Protein AF-A0A523S782-F1 (afdb_monomer_lite)

pLDDT: mean 83.53, std 9.48, range [58.06, 95.75]

Radius of gyration: 17.13 Å; chains: 1; bounding box: 42×27×46 Å

Structure (mmCIF, N/CA/C/O backbone):
data_AF-A0A523S782-F1
#
_entry.id   AF-A0A523S782-F1
#
loop_
_atom_site.group_PDB
_atom_site.id
_atom_site.type_symbol
_atom_site.label_atom_id
_atom_site.label_alt_id
_atom_site.label_comp_id
_atom_site.label_asym_id
_atom_site.label_entity_id
_atom_site.label_seq_id
_atom_site.pdbx_PDB_ins_code
_atom_site.Cartn_x
_atom_site.Cartn_y
_atom_site.Cartn_z
_atom_site.occupancy
_atom_site.B_iso_or_equiv
_atom_site.auth_seq_id
_atom_site.auth_comp_id
_atom_site.auth_asym_id
_atom_site.auth_atom_id
_atom_site.pdbx_PDB_model_num
ATOM 1 N N . MET A 1 1 ? 14.461 -11.599 -10.712 1.00 73.38 1 MET A N 1
ATOM 2 C CA . MET A 1 1 ? 13.367 -12.357 -10.058 1.00 73.38 1 MET A CA 1
ATOM 3 C C . MET A 1 1 ? 13.468 -12.329 -8.538 1.00 73.38 1 MET A C 1
ATOM 5 O O . MET A 1 1 ? 12.592 -11.749 -7.918 1.00 73.38 1 MET A O 1
ATOM 9 N N . LEU A 1 2 ? 14.498 -12.922 -7.915 1.00 80.94 2 LEU A N 1
ATOM 10 C CA . LEU A 1 2 ? 14.613 -12.921 -6.444 1.00 80.94 2 LEU A CA 1
ATOM 11 C C . LEU A 1 2 ? 14.746 -11.495 -5.875 1.00 80.94 2 LEU A C 1
ATOM 13 O O . LEU A 1 2 ? 14.115 -11.153 -4.881 1.00 80.94 2 LEU A O 1
ATOM 17 N N . THR A 1 3 ? 15.502 -10.639 -6.562 1.00 83.69 3 THR A N 1
ATOM 18 C CA . THR A 1 3 ? 15.661 -9.215 -6.239 1.00 83.69 3 THR A CA 1
ATOM 19 C C . THR A 1 3 ? 14.365 -8.412 -6.409 1.00 83.69 3 THR A C 1
ATOM 21 O O . THR A 1 3 ? 14.072 -7.584 -5.556 1.00 83.69 3 THR A O 1
ATOM 24 N N . ASP A 1 4 ? 13.541 -8.693 -7.429 1.00 84.06 4 ASP A N 1
ATOM 25 C CA . ASP A 1 4 ? 12.197 -8.095 -7.594 1.00 84.06 4 ASP A CA 1
ATOM 26 C C . ASP A 1 4 ? 11.276 -8.400 -6.428 1.00 84.06 4 ASP A C 1
ATOM 28 O O . ASP A 1 4 ? 10.596 -7.517 -5.912 1.00 84.06 4 ASP A O 1
ATOM 32 N N . ILE A 1 5 ? 11.276 -9.667 -6.019 1.00 88.94 5 ILE A N 1
ATOM 33 C CA . ILE A 1 5 ? 10.460 -10.150 -4.915 1.00 88.94 5 ILE A CA 1
ATOM 34 C C . ILE A 1 5 ? 10.911 -9.463 -3.626 1.00 88.94 5 ILE A C 1
ATOM 36 O O . ILE A 1 5 ? 10.070 -8.955 -2.894 1.00 88.94 5 ILE A O 1
ATOM 40 N N . LEU A 1 6 ? 12.221 -9.375 -3.371 1.00 90.31 6 LEU A N 1
ATOM 41 C CA . LEU A 1 6 ? 12.756 -8.692 -2.191 1.00 90.31 6 LEU A CA 1
ATOM 42 C C . LEU A 1 6 ? 12.411 -7.200 -2.167 1.00 90.31 6 LEU A C 1
ATOM 44 O O . LEU A 1 6 ? 11.930 -6.716 -1.146 1.00 90.31 6 LEU A O 1
ATOM 48 N N . VAL A 1 7 ? 12.598 -6.480 -3.278 1.00 91.38 7 VAL A N 1
ATOM 49 C CA . VAL A 1 7 ? 12.224 -5.059 -3.382 1.00 91.38 7 VAL A CA 1
ATOM 50 C C . VAL A 1 7 ? 10.724 -4.881 -3.145 1.00 91.38 7 VAL A C 1
ATOM 52 O O . VAL A 1 7 ? 10.319 -4.031 -2.353 1.00 91.38 7 VAL A O 1
ATOM 55 N N . GLY A 1 8 ? 9.903 -5.735 -3.759 1.00 92.19 8 GLY A N 1
ATOM 56 C CA . GLY A 1 8 ? 8.464 -5.771 -3.541 1.00 92.19 8 GLY A CA 1
ATOM 57 C C . GLY A 1 8 ? 8.100 -5.976 -2.070 1.00 92.19 8 GLY A C 1
ATOM 58 O O . GLY A 1 8 ? 7.317 -5.204 -1.520 1.00 92.19 8 GLY A O 1
ATOM 59 N N . VAL A 1 9 ? 8.709 -6.960 -1.401 1.00 94.75 9 VAL A N 1
ATOM 60 C CA . VAL A 1 9 ? 8.505 -7.228 0.033 1.00 94.75 9 VAL A CA 1
ATOM 61 C C . VAL A 1 9 ? 8.910 -6.030 0.888 1.00 94.75 9 VAL A C 1
ATOM 63 O O . VAL A 1 9 ? 8.156 -5.664 1.784 1.00 94.75 9 VAL A O 1
ATOM 66 N N . ILE A 1 10 ? 10.052 -5.390 0.613 1.00 94.25 10 ILE A N 1
ATOM 67 C CA . ILE A 1 10 ? 10.518 -4.209 1.357 1.00 94.25 10 ILE A CA 1
ATOM 68 C C . ILE A 1 10 ? 9.502 -3.066 1.235 1.00 94.25 10 ILE A C 1
ATOM 70 O O . ILE A 1 10 ? 9.084 -2.507 2.249 1.00 94.25 10 ILE A O 1
ATOM 74 N N . CYS A 1 11 ? 9.048 -2.756 0.017 1.00 94.12 11 CYS A N 1
ATOM 75 C CA . CYS A 1 11 ? 8.016 -1.745 -0.223 1.00 94.12 11 CYS A CA 1
ATOM 76 C C . CYS A 1 11 ? 6.683 -2.111 0.451 1.00 94.12 11 CYS A C 1
ATOM 78 O O . CYS A 1 11 ? 6.036 -1.256 1.057 1.00 94.12 11 CYS A O 1
ATOM 80 N N . GLY A 1 12 ? 6.298 -3.388 0.403 1.00 94.56 12 GLY A N 1
ATOM 81 C CA . GLY A 1 12 ? 5.128 -3.921 1.094 1.00 94.56 12 GLY A CA 1
ATOM 82 C C . GLY A 1 12 ? 5.201 -3.714 2.604 1.00 94.56 12 GLY A C 1
ATOM 83 O O . GLY A 1 12 ? 4.314 -3.104 3.194 1.00 94.56 12 GLY A O 1
ATOM 84 N N . LEU A 1 13 ? 6.285 -4.151 3.242 1.00 95.19 13 LEU A N 1
ATOM 85 C CA . LEU A 1 13 ? 6.486 -3.990 4.682 1.00 95.19 13 LEU A CA 1
ATOM 86 C C . LEU A 1 13 ? 6.541 -2.514 5.092 1.00 95.19 13 LEU A C 1
ATOM 88 O O . LEU A 1 13 ? 5.946 -2.145 6.105 1.00 95.19 13 LEU A O 1
ATOM 92 N N . LEU A 1 14 ? 7.171 -1.653 4.289 1.00 95.75 14 LEU A N 1
ATOM 93 C CA . LEU A 1 14 ? 7.162 -0.209 4.519 1.00 95.75 14 LEU A CA 1
ATOM 94 C C . LEU A 1 14 ? 5.729 0.339 4.516 1.00 95.75 14 LEU A C 1
ATOM 96 O O . LEU A 1 14 ? 5.331 1.025 5.458 1.00 95.75 14 LEU A O 1
ATOM 100 N N . MET A 1 15 ? 4.916 -0.027 3.524 1.00 95.38 15 MET A N 1
ATOM 101 C CA . MET A 1 15 ? 3.507 0.365 3.488 1.00 95.38 15 MET A CA 1
ATOM 102 C C . MET A 1 15 ? 2.717 -0.199 4.680 1.00 95.38 15 MET A C 1
ATOM 104 O O . MET A 1 15 ? 1.868 0.496 5.245 1.00 95.38 15 MET A O 1
ATOM 108 N N . ALA A 1 16 ? 3.032 -1.420 5.121 1.00 94.56 16 ALA A N 1
ATOM 109 C CA . ALA A 1 16 ? 2.411 -2.027 6.293 1.00 94.56 16 ALA A CA 1
ATOM 110 C C . ALA A 1 16 ? 2.615 -1.187 7.557 1.00 94.56 16 ALA A C 1
ATOM 112 O O . ALA A 1 16 ? 1.673 -1.030 8.331 1.00 94.56 16 ALA A O 1
ATOM 113 N N . THR A 1 17 ? 3.807 -0.613 7.761 1.00 94.06 17 THR A N 1
ATOM 114 C CA . THR A 1 17 ? 4.078 0.241 8.933 1.00 94.06 17 THR A CA 1
ATOM 115 C C . THR A 1 17 ? 3.205 1.493 8.951 1.00 94.06 17 THR A C 1
ATOM 117 O O . THR A 1 17 ? 2.622 1.828 9.984 1.00 94.06 17 THR A O 1
ATOM 120 N N . ILE A 1 18 ? 3.033 2.139 7.795 1.00 93.38 18 ILE A N 1
ATOM 121 C CA . ILE A 1 18 ? 2.190 3.330 7.650 1.00 93.38 18 ILE A CA 1
ATOM 122 C C . ILE A 1 18 ? 0.727 2.958 7.893 1.00 93.38 18 ILE A C 1
ATOM 124 O O . ILE A 1 18 ? 0.023 3.626 8.654 1.00 93.38 18 ILE A O 1
ATOM 128 N N . PHE A 1 19 ? 0.276 1.857 7.289 1.00 91.56 19 PHE A N 1
ATOM 129 C CA . PHE A 1 19 ? -1.092 1.377 7.435 1.00 91.56 19 PHE A CA 1
ATOM 130 C C . PHE A 1 19 ? -1.412 0.978 8.881 1.00 91.56 19 PHE A C 1
ATOM 132 O O . PHE A 1 19 ? -2.473 1.336 9.391 1.00 91.56 19 PHE A O 1
ATOM 139 N N . LEU A 1 20 ? -0.493 0.290 9.566 1.00 92.06 20 LEU A N 1
ATOM 140 C CA . LEU A 1 20 ? -0.627 -0.051 10.982 1.00 92.06 20 LEU A CA 1
ATOM 141 C C . LEU A 1 20 ? -0.683 1.198 11.858 1.00 92.06 20 LEU A C 1
ATOM 143 O O . LEU A 1 20 ? -1.564 1.284 12.709 1.00 92.06 20 LEU A O 1
ATOM 147 N N . GLY A 1 21 ? 0.192 2.182 11.635 1.00 90.56 21 GLY A N 1
ATOM 148 C CA . GLY A 1 21 ? 0.183 3.434 12.394 1.00 90.56 21 GLY A CA 1
ATOM 149 C C . GLY A 1 21 ? -1.161 4.159 12.293 1.00 90.56 21 GLY A C 1
ATOM 150 O O . GLY A 1 21 ? -1.758 4.528 13.308 1.00 90.56 21 GLY A O 1
ATOM 151 N N . VAL A 1 22 ? -1.692 4.283 11.074 1.00 89.44 22 VAL A N 1
ATOM 152 C CA . VAL A 1 22 ? -3.013 4.882 10.838 1.00 89.44 22 VAL A CA 1
ATOM 153 C C . VAL A 1 22 ? -4.134 4.027 11.439 1.00 89.44 22 VAL A C 1
ATOM 155 O O . VAL A 1 22 ? -5.034 4.563 12.090 1.00 89.44 22 VAL A O 1
ATOM 158 N N . GLY A 1 23 ? -4.076 2.705 11.274 1.00 87.06 23 GLY A N 1
ATOM 159 C CA . GLY A 1 23 ? -5.064 1.768 11.809 1.00 87.06 23 GLY A CA 1
ATOM 160 C C . GLY A 1 23 ? -5.157 1.813 13.335 1.00 87.06 23 GLY A C 1
ATOM 161 O O . GLY A 1 23 ? -6.252 1.948 13.881 1.00 87.06 23 GLY A O 1
ATOM 162 N N . ILE A 1 24 ? -4.012 1.788 14.022 1.00 86.88 24 ILE A N 1
ATOM 163 C CA . ILE A 1 24 ? -3.922 1.884 15.485 1.00 86.88 24 ILE A CA 1
ATOM 164 C C . ILE A 1 24 ? -4.442 3.240 15.961 1.00 86.88 24 ILE A C 1
ATOM 166 O O . ILE A 1 24 ? -5.237 3.288 16.900 1.00 86.88 24 ILE A O 1
ATOM 170 N N . TYR A 1 25 ? -4.067 4.338 15.296 1.00 87.81 25 TYR A N 1
ATOM 171 C CA . TYR A 1 25 ? -4.567 5.670 15.642 1.00 87.81 25 TYR A CA 1
ATOM 172 C C . TYR A 1 25 ? -6.096 5.756 15.546 1.00 87.81 25 TYR A C 1
ATOM 174 O O . TYR A 1 25 ? -6.745 6.308 16.437 1.00 87.81 25 TYR A O 1
ATOM 182 N N . ILE A 1 26 ? -6.693 5.182 14.497 1.00 84.25 26 ILE A N 1
ATOM 183 C CA . ILE A 1 26 ? -8.150 5.137 14.320 1.00 84.25 26 ILE A CA 1
ATOM 184 C C . ILE A 1 26 ? -8.811 4.330 15.443 1.00 84.25 26 ILE A C 1
ATOM 186 O O . ILE A 1 2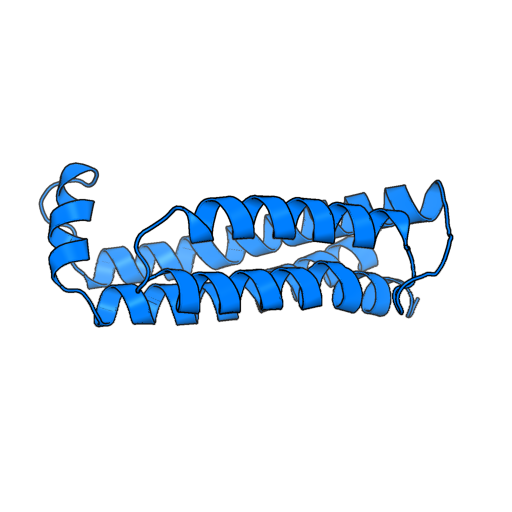6 ? -9.795 4.799 16.022 1.00 84.25 26 ILE A O 1
ATOM 190 N N . LEU A 1 27 ? -8.262 3.153 15.760 1.00 81.94 27 LEU A N 1
ATOM 191 C CA . LEU A 1 27 ? -8.771 2.266 16.809 1.00 81.94 27 LEU A CA 1
ATOM 192 C C . LEU A 1 27 ? -8.689 2.915 18.198 1.00 81.94 27 LEU A C 1
ATOM 194 O O . LEU A 1 27 ? -9.621 2.813 1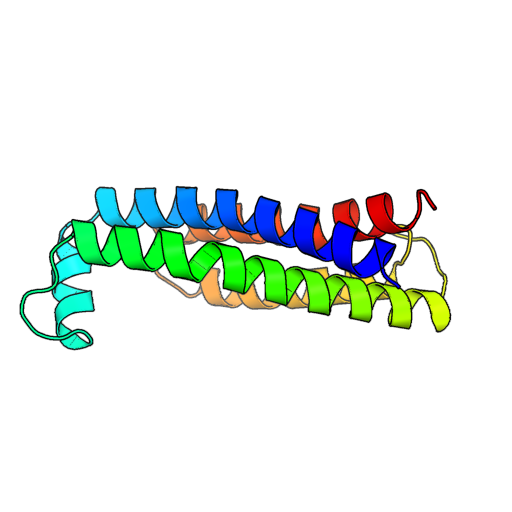8.994 1.00 81.94 27 LEU A O 1
ATOM 198 N N . ALA A 1 28 ? -7.592 3.618 18.483 1.00 82.00 28 ALA A N 1
ATOM 199 C CA . ALA A 1 28 ? -7.388 4.334 19.739 1.00 82.00 28 ALA A CA 1
ATOM 200 C C . ALA A 1 28 ? -8.282 5.581 19.851 1.00 82.00 28 ALA A C 1
ATOM 202 O O . ALA A 1 28 ? -8.810 5.876 20.922 1.00 82.00 28 ALA A O 1
ATOM 203 N N . SER A 1 29 ? -8.496 6.297 18.742 1.00 81.31 29 SER A N 1
ATOM 204 C CA . SER A 1 29 ? -9.256 7.555 18.720 1.00 81.31 29 SER A CA 1
ATOM 205 C C . SER A 1 29 ? -10.775 7.368 18.777 1.00 81.31 29 SER A C 1
ATOM 207 O O . SER A 1 29 ? -11.498 8.336 19.018 1.00 81.31 29 SER A O 1
ATOM 209 N N . LYS A 1 30 ? -11.297 6.162 18.510 1.00 76.94 30 LYS A N 1
ATOM 210 C CA . LYS A 1 30 ? -12.743 5.897 18.479 1.00 76.94 30 LYS A CA 1
ATOM 211 C C . LYS A 1 30 ? -13.091 4.593 19.185 1.00 76.94 30 LYS A C 1
ATOM 213 O O . LYS A 1 30 ? -13.067 3.529 18.577 1.00 76.94 30 LYS A O 1
ATOM 218 N N . ARG A 1 31 ? -13.525 4.697 20.444 1.00 67.50 31 ARG A N 1
ATOM 219 C CA . ARG A 1 31 ? -14.006 3.544 21.225 1.00 67.50 31 ARG A CA 1
ATOM 220 C C . ARG A 1 31 ? -15.230 2.857 20.590 1.00 67.50 31 ARG A C 1
ATOM 222 O O . ARG A 1 31 ? -15.277 1.637 20.568 1.00 67.50 31 ARG A O 1
ATOM 229 N N . ASP A 1 32 ? -16.112 3.612 19.929 1.00 70.31 32 ASP A N 1
ATOM 230 C CA . ASP A 1 32 ? -17.268 3.083 19.170 1.00 70.31 32 ASP A CA 1
ATOM 231 C C . ASP A 1 32 ? -16.905 2.123 18.021 1.00 70.31 32 ASP A C 1
ATOM 233 O O . ASP A 1 32 ? -17.773 1.438 17.473 1.00 70.31 32 ASP A O 1
ATOM 237 N N . ILE A 1 33 ? -15.643 2.100 17.571 1.00 70.44 33 ILE A N 1
ATOM 238 C CA . ILE A 1 33 ? -15.226 1.164 16.520 1.00 70.44 33 ILE A CA 1
ATOM 239 C C . ILE A 1 33 ? -15.292 -0.275 17.026 1.00 70.44 33 ILE A C 1
ATOM 241 O O . ILE A 1 33 ? -15.673 -1.150 16.250 1.00 70.44 33 ILE A O 1
ATOM 245 N N . TYR A 1 34 ? -14.997 -0.518 18.305 1.00 66.38 34 TYR A N 1
ATOM 246 C CA . TYR A 1 34 ? -15.085 -1.857 18.887 1.00 66.38 34 TYR A CA 1
ATOM 247 C C . TYR A 1 34 ? -16.533 -2.361 18.910 1.00 66.38 34 TYR A C 1
ATOM 249 O O . TYR A 1 34 ? -16.772 -3.506 18.540 1.00 66.38 34 TYR A O 1
ATOM 257 N N . ASP A 1 35 ? -17.507 -1.489 19.187 1.00 67.94 35 ASP A N 1
ATOM 258 C CA . ASP A 1 35 ? -18.935 -1.842 19.156 1.00 67.94 35 ASP A CA 1
ATOM 259 C C . ASP A 1 35 ? -19.438 -2.123 17.733 1.00 67.94 35 ASP A C 1
ATOM 261 O O . ASP A 1 35 ? -20.258 -3.013 17.504 1.00 67.94 35 ASP A O 1
ATOM 265 N N . ARG A 1 36 ? -18.929 -1.386 16.735 1.00 67.25 36 ARG A N 1
ATOM 266 C CA . ARG A 1 36 ? -19.236 -1.653 15.319 1.00 67.25 36 ARG A CA 1
ATOM 267 C C . ARG A 1 36 ? -18.597 -2.946 14.825 1.00 67.25 36 ARG A C 1
ATOM 269 O O . ARG A 1 36 ? -19.235 -3.671 14.067 1.00 67.25 36 ARG A O 1
ATOM 276 N N . LEU A 1 37 ? -17.362 -3.226 15.238 1.00 66.31 37 LEU A N 1
ATOM 277 C CA . LEU A 1 37 ? -16.651 -4.459 14.905 1.00 66.31 37 LEU A CA 1
ATOM 278 C C . LEU A 1 37 ? -17.287 -5.673 15.591 1.00 66.31 37 LEU A C 1
ATOM 280 O O . LEU A 1 37 ? -17.402 -6.717 14.960 1.00 66.31 37 LEU A O 1
ATOM 284 N N . GLY A 1 38 ? -17.796 -5.519 16.816 1.00 63.47 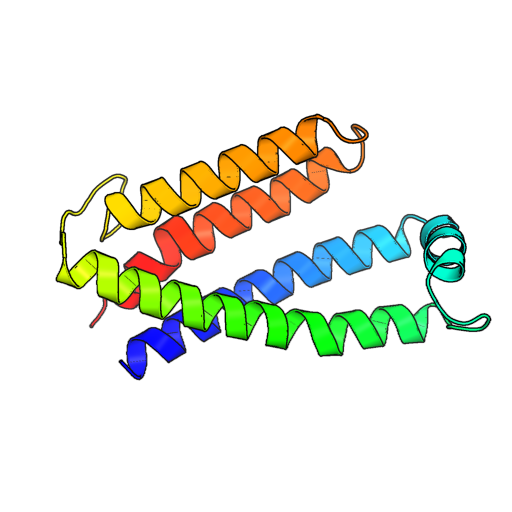38 GLY A N 1
ATOM 285 C CA . GLY A 1 38 ? -18.525 -6.557 17.551 1.00 63.47 38 GLY A CA 1
ATOM 286 C C . GLY A 1 38 ? -19.819 -7.035 16.878 1.00 63.47 38 GLY A C 1
ATOM 287 O O . GLY A 1 38 ? -20.343 -8.076 17.251 1.00 63.47 38 GLY A O 1
ATOM 288 N N . LYS A 1 39 ? -20.325 -6.326 15.856 1.00 66.06 39 LYS A N 1
ATOM 289 C CA . LYS A 1 39 ? -21.429 -6.816 15.006 1.00 66.06 39 LYS A CA 1
ATOM 290 C C . LYS A 1 39 ? -20.992 -7.862 13.977 1.00 66.06 39 LYS A C 1
ATOM 292 O O . LYS A 1 39 ? -21.828 -8.621 13.504 1.00 66.06 39 LYS A O 1
ATOM 297 N N . PHE A 1 40 ? -19.712 -7.870 13.611 1.00 63.44 40 PHE A N 1
ATOM 298 C CA . PHE A 1 40 ? -19.129 -8.772 12.610 1.00 63.44 40 PHE A CA 1
ATOM 299 C C . PHE A 1 40 ? -18.159 -9.789 13.221 1.00 63.44 40 PHE A C 1
ATOM 301 O O . PHE A 1 40 ? -17.746 -10.730 12.550 1.00 63.44 40 PHE A O 1
ATOM 308 N N . LEU A 1 41 ? -17.784 -9.588 14.481 1.00 64.19 41 LEU A N 1
ATOM 309 C CA . LEU A 1 41 ? -16.847 -10.410 15.227 1.00 64.19 41 LEU A CA 1
ATOM 310 C C . LEU A 1 41 ? -17.576 -11.150 16.363 1.00 64.19 41 LEU A C 1
ATOM 312 O O . LEU A 1 41 ? -18.550 -10.620 16.897 1.00 64.19 41 LEU A O 1
ATOM 316 N N . PRO A 1 42 ? -17.115 -12.351 16.763 1.00 64.31 42 PRO A N 1
ATOM 317 C CA . PRO A 1 42 ? -17.657 -13.064 17.918 1.00 64.31 42 PRO A CA 1
ATOM 318 C C . PRO A 1 42 ? -17.716 -12.174 19.168 1.00 64.31 42 PRO A C 1
ATOM 320 O O . PRO A 1 42 ? -16.771 -11.432 19.458 1.00 64.31 42 PRO A O 1
ATOM 323 N N . GLN A 1 43 ? -18.823 -12.253 19.915 1.00 58.19 43 GLN A N 1
ATOM 324 C CA . GLN A 1 43 ? -19.004 -11.498 21.158 1.00 58.19 43 GLN A CA 1
ATOM 325 C C . GLN A 1 43 ? -17.858 -11.817 22.137 1.00 58.19 43 GLN A C 1
ATOM 327 O O . GLN A 1 43 ? -17.615 -12.981 22.444 1.00 58.19 43 GLN A O 1
ATOM 332 N N . GLY A 1 44 ? -17.146 -10.785 22.610 1.00 61.84 44 GLY A N 1
ATOM 333 C CA . GLY A 1 44 ? -16.062 -10.918 23.599 1.00 61.84 44 GLY A CA 1
ATOM 334 C C . GLY A 1 44 ? -14.637 -10.646 23.098 1.00 61.84 44 GLY A C 1
ATOM 335 O O . GLY A 1 44 ? -13.694 -10.769 23.878 1.00 61.84 44 GLY A O 1
ATOM 336 N N . LEU A 1 45 ? -14.439 -10.248 21.835 1.00 64.81 45 LEU A N 1
ATOM 337 C CA . LEU A 1 45 ? -13.113 -9.844 21.352 1.00 64.81 45 LEU A CA 1
ATOM 338 C C . LEU A 1 45 ? -12.635 -8.560 22.042 1.00 64.81 45 LEU A C 1
ATOM 340 O O . LEU A 1 45 ? -13.188 -7.477 21.851 1.00 64.81 45 LEU A O 1
ATOM 344 N N . SER A 1 46 ? -11.584 -8.694 22.852 1.00 74.06 46 SER A N 1
ATOM 345 C CA . SER A 1 46 ? -10.974 -7.565 23.545 1.00 74.06 46 SER A CA 1
ATOM 346 C C . SER A 1 46 ? -10.342 -6.587 22.542 1.00 74.06 46 SER A C 1
ATOM 348 O O . SER A 1 46 ? -9.846 -7.009 21.492 1.00 74.06 46 SER A O 1
ATOM 350 N N . PRO A 1 47 ? -10.278 -5.280 22.860 1.00 74.62 47 PRO A N 1
ATOM 351 C CA . PRO A 1 47 ? -9.540 -4.307 22.056 1.00 74.62 47 PRO A CA 1
ATOM 352 C C . PRO A 1 47 ? -8.109 -4.752 21.717 1.00 74.62 47 PRO A C 1
ATOM 354 O O . PRO A 1 47 ? -7.642 -4.555 20.596 1.00 74.62 47 PRO A O 1
ATOM 357 N N . GLY A 1 48 ? -7.447 -5.427 22.663 1.00 80.50 48 GLY A N 1
ATOM 358 C CA . GLY A 1 48 ? -6.119 -6.004 22.469 1.00 80.50 48 GLY A CA 1
ATOM 359 C C . GLY A 1 48 ? -6.085 -7.109 21.411 1.00 80.50 48 GLY A C 1
ATOM 360 O O . GLY A 1 48 ? -5.149 -7.151 20.621 1.00 80.50 48 GLY A O 1
ATOM 361 N N . ALA A 1 49 ? -7.113 -7.956 21.326 1.00 82.69 49 ALA A N 1
ATOM 362 C CA . ALA A 1 49 ? -7.189 -9.001 20.307 1.00 82.69 49 ALA A CA 1
ATOM 363 C C . ALA A 1 49 ? -7.372 -8.426 18.891 1.00 82.69 49 ALA A C 1
ATOM 365 O O . ALA A 1 49 ? -6.767 -8.929 17.947 1.00 82.69 49 ALA A O 1
ATOM 366 N N . VAL A 1 50 ? -8.136 -7.336 18.737 1.00 82.38 50 VAL A N 1
ATOM 367 C CA . VAL A 1 50 ? -8.268 -6.631 17.446 1.00 82.38 50 VAL A CA 1
ATOM 368 C C . VAL A 1 50 ? -6.936 -6.002 17.028 1.00 82.38 50 VAL A C 1
ATOM 370 O O . VAL A 1 50 ? -6.540 -6.104 15.867 1.00 82.38 50 VAL A O 1
ATOM 373 N N . MET A 1 51 ? -6.215 -5.387 17.970 1.00 83.25 51 MET A N 1
ATOM 374 C CA . MET A 1 51 ? -4.872 -4.859 17.709 1.00 83.25 51 MET A CA 1
ATOM 375 C C . MET A 1 51 ? -3.891 -5.970 17.326 1.00 83.25 51 MET A C 1
ATOM 377 O O . MET A 1 51 ? -3.164 -5.828 16.346 1.00 83.25 51 MET A O 1
ATOM 381 N N . LEU A 1 52 ? -3.903 -7.091 18.051 1.00 87.00 52 LEU A N 1
ATOM 382 C CA . LEU A 1 52 ? -3.064 -8.252 17.760 1.00 87.00 52 LEU A CA 1
ATOM 383 C C . LEU A 1 52 ? -3.358 -8.809 16.361 1.00 87.00 52 LEU A C 1
ATOM 385 O O . LEU A 1 52 ? -2.435 -9.066 15.593 1.00 87.00 52 LEU A O 1
ATOM 389 N N . PHE A 1 53 ? -4.639 -8.929 16.002 1.00 87.12 53 PHE A N 1
ATOM 390 C CA . PHE A 1 53 ? -5.060 -9.357 14.671 1.00 87.12 53 PHE A CA 1
ATOM 391 C C . PHE A 1 53 ? -4.513 -8.431 13.580 1.00 87.12 53 PHE A C 1
ATOM 393 O O . PHE A 1 53 ? -3.937 -8.911 12.607 1.00 87.12 53 PHE A O 1
ATOM 400 N N . LEU A 1 54 ? -4.626 -7.109 13.755 1.00 86.94 54 LEU A N 1
ATOM 401 C CA . LEU A 1 54 ? -4.059 -6.146 12.808 1.00 86.94 54 LEU A CA 1
ATOM 402 C C . LEU A 1 54 ? -2.546 -6.334 12.660 1.00 86.94 54 LEU A C 1
ATOM 404 O O . LEU A 1 54 ? -2.054 -6.408 11.539 1.00 86.94 54 LEU A O 1
ATOM 408 N N . VAL A 1 55 ? -1.810 -6.464 13.764 1.00 89.88 55 VAL A N 1
ATOM 409 C CA . VAL A 1 55 ? -0.348 -6.634 13.737 1.00 89.88 55 VAL A CA 1
ATOM 410 C C . VAL A 1 55 ? 0.070 -7.948 13.076 1.00 89.88 55 VAL A C 1
ATOM 412 O O . VAL A 1 55 ? 1.081 -7.976 12.384 1.00 89.88 55 VAL A O 1
ATOM 415 N N . ILE A 1 56 ? -0.697 -9.024 13.247 1.00 91.50 56 ILE A N 1
ATOM 416 C CA . ILE A 1 56 ? -0.382 -10.326 12.648 1.00 91.50 56 ILE A CA 1
ATOM 417 C C . ILE A 1 56 ? -0.744 -10.356 11.162 1.00 91.50 56 ILE A C 1
ATOM 419 O O . ILE A 1 56 ? 0.003 -10.917 10.368 1.00 91.50 56 ILE A O 1
ATOM 423 N N . VAL A 1 57 ? -1.874 -9.766 10.768 1.00 92.00 57 VAL A N 1
ATOM 424 C CA . VAL A 1 57 ? -2.429 -9.923 9.413 1.00 92.00 57 VAL A CA 1
ATOM 425 C C . VAL A 1 57 ? -1.956 -8.838 8.450 1.00 92.00 57 VAL A C 1
ATOM 427 O O . VAL A 1 57 ? -1.708 -9.125 7.277 1.00 92.00 57 VAL A O 1
ATOM 430 N N . VAL A 1 58 ? -1.808 -7.593 8.905 1.00 92.50 58 VAL A N 1
ATOM 431 C CA . VAL A 1 58 ? -1.498 -6.458 8.020 1.00 92.50 58 VAL A CA 1
ATOM 432 C C . VAL A 1 58 ? -0.104 -6.579 7.384 1.00 92.50 58 VAL A C 1
ATOM 434 O O . VAL A 1 58 ? -0.028 -6.445 6.161 1.00 92.50 58 VAL A O 1
ATOM 437 N N . PRO A 1 59 ? 0.988 -6.876 8.121 1.00 93.38 59 PRO A N 1
ATOM 438 C CA . PRO A 1 59 ? 2.315 -7.031 7.523 1.00 93.38 59 PRO A CA 1
ATOM 439 C C . PRO A 1 59 ? 2.416 -8.114 6.444 1.00 93.38 59 PRO A C 1
ATOM 441 O O . PRO A 1 59 ? 2.873 -7.778 5.351 1.00 93.38 59 PRO A O 1
ATOM 444 N N . PRO A 1 60 ? 1.975 -9.372 6.655 1.00 94.38 60 PRO A N 1
ATOM 445 C CA . PRO A 1 60 ? 2.055 -10.380 5.603 1.00 94.38 60 PRO A CA 1
ATOM 446 C C . PRO A 1 60 ? 1.137 -10.057 4.420 1.00 94.38 60 PRO A C 1
ATOM 448 O O . PRO A 1 60 ? 1.517 -10.323 3.283 1.00 94.38 60 PRO A O 1
ATOM 451 N N . SER A 1 61 ? -0.021 -9.426 4.650 1.00 93.94 61 SER A N 1
ATOM 452 C CA . SER A 1 61 ? -0.914 -9.001 3.561 1.00 93.94 61 SER A CA 1
ATOM 453 C C . SER A 1 61 ? -0.238 -7.977 2.649 1.00 93.94 61 SER A C 1
ATOM 455 O O . SER A 1 61 ? -0.257 -8.112 1.426 1.00 93.94 61 SER A O 1
ATOM 457 N N . TRP A 1 62 ? 0.410 -6.969 3.236 1.00 95.44 62 TRP A N 1
ATOM 458 C CA . TRP A 1 62 ? 1.142 -5.964 2.471 1.00 95.44 62 TRP A CA 1
ATOM 459 C C . TRP A 1 62 ? 2.440 -6.495 1.867 1.00 95.44 62 TRP A C 1
ATOM 461 O O . TRP A 1 62 ? 2.792 -6.086 0.764 1.00 95.44 62 TRP A O 1
ATOM 471 N N . ALA A 1 63 ? 3.135 -7.418 2.535 1.00 94.00 63 ALA A N 1
ATOM 472 C CA . ALA A 1 63 ? 4.292 -8.098 1.960 1.00 94.00 63 ALA A CA 1
ATOM 473 C C . ALA A 1 63 ? 3.889 -8.889 0.707 1.00 94.00 63 ALA A C 1
ATOM 475 O O . ALA A 1 63 ? 4.534 -8.752 -0.329 1.00 94.00 63 ALA A O 1
ATOM 476 N N . LEU A 1 64 ? 2.785 -9.643 0.766 1.00 94.75 64 LEU A N 1
ATOM 477 C CA . LEU A 1 64 ? 2.242 -10.369 -0.382 1.00 94.75 64 LEU A CA 1
ATOM 478 C C . LEU A 1 64 ? 1.838 -9.417 -1.513 1.00 94.75 64 LEU A C 1
ATOM 480 O O . LEU A 1 64 ? 2.195 -9.648 -2.667 1.00 94.75 64 LEU A O 1
ATOM 484 N N . PHE A 1 65 ? 1.148 -8.322 -1.186 1.00 94.19 65 PHE A N 1
ATOM 485 C CA . PHE A 1 65 ? 0.832 -7.281 -2.163 1.00 94.19 65 PHE A CA 1
ATOM 486 C C . PHE A 1 65 ? 2.103 -6.723 -2.815 1.00 94.19 65 PHE A C 1
ATOM 488 O O . PHE A 1 65 ? 2.165 -6.567 -4.031 1.00 94.19 65 PHE A O 1
ATOM 495 N N . GLY A 1 66 ? 3.138 -6.475 -2.015 1.00 93.56 66 GLY A N 1
ATOM 496 C CA . GLY A 1 66 ? 4.432 -6.006 -2.484 1.00 93.56 66 GLY A CA 1
ATOM 497 C C . GLY A 1 66 ? 5.117 -6.979 -3.438 1.00 93.56 66 GLY A C 1
ATOM 498 O O . GLY A 1 66 ? 5.621 -6.550 -4.474 1.00 93.56 66 GLY A O 1
ATOM 499 N N . VAL A 1 67 ? 5.070 -8.286 -3.158 1.00 93.94 67 VAL A N 1
ATOM 500 C CA . VAL A 1 67 ? 5.549 -9.327 -4.085 1.00 93.94 67 VAL A CA 1
ATOM 501 C C . VAL A 1 67 ? 4.822 -9.236 -5.423 1.00 93.94 67 VAL A C 1
ATOM 503 O O . VAL A 1 67 ? 5.468 -9.205 -6.469 1.00 93.94 67 VAL A O 1
ATOM 506 N N . ILE A 1 68 ? 3.488 -9.160 -5.399 1.00 93.31 68 ILE A N 1
ATOM 507 C CA . ILE A 1 68 ? 2.673 -9.058 -6.616 1.00 93.31 68 ILE A CA 1
ATOM 508 C C . ILE A 1 68 ? 3.043 -7.789 -7.391 1.00 93.31 68 ILE A C 1
ATOM 510 O O . ILE A 1 68 ? 3.296 -7.861 -8.590 1.00 93.31 68 ILE A O 1
ATOM 514 N N . ALA A 1 69 ? 3.143 -6.645 -6.713 1.00 91.19 69 ALA A N 1
ATOM 515 C CA . ALA A 1 69 ? 3.524 -5.377 -7.328 1.00 91.19 69 ALA A CA 1
ATOM 516 C C . ALA A 1 69 ? 4.931 -5.427 -7.949 1.00 91.19 69 ALA A C 1
ATOM 518 O O . ALA A 1 69 ? 5.116 -4.951 -9.065 1.00 91.19 69 ALA A O 1
ATOM 519 N N . GLY A 1 70 ? 5.906 -6.046 -7.275 1.00 89.19 70 GLY A N 1
ATOM 520 C CA . GLY A 1 70 ? 7.264 -6.227 -7.798 1.00 89.19 70 GLY A CA 1
ATOM 521 C C . GLY A 1 70 ? 7.311 -7.116 -9.044 1.00 89.19 70 GLY A C 1
ATOM 522 O O . GLY A 1 70 ? 8.009 -6.803 -10.006 1.00 89.19 70 GLY A O 1
ATOM 523 N N . LEU A 1 71 ? 6.521 -8.194 -9.066 1.00 89.56 71 LEU A N 1
ATOM 524 C CA . LEU A 1 71 ? 6.389 -9.055 -10.245 1.00 89.56 71 LEU A CA 1
ATOM 525 C C . LEU A 1 71 ? 5.691 -8.334 -11.406 1.00 89.56 71 LEU A C 1
ATOM 527 O O . LEU A 1 71 ? 6.139 -8.446 -12.545 1.00 89.56 71 LEU A O 1
ATOM 531 N N . LEU A 1 72 ? 4.633 -7.569 -11.125 1.00 88.62 72 LEU A N 1
ATOM 532 C CA . LEU A 1 72 ? 3.941 -6.757 -12.128 1.00 88.62 72 LEU A CA 1
ATOM 533 C C . LEU A 1 72 ? 4.849 -5.668 -12.704 1.00 88.62 72 LEU A C 1
ATOM 535 O O . LEU A 1 72 ? 4.830 -5.456 -13.913 1.00 88.62 72 LEU A O 1
ATOM 539 N N . TYR A 1 73 ? 5.667 -5.019 -11.869 1.00 86.56 73 TYR A N 1
ATOM 540 C CA . TYR A 1 73 ? 6.667 -4.056 -12.329 1.00 86.56 73 TYR A CA 1
ATOM 541 C C . TYR A 1 73 ? 7.635 -4.710 -13.310 1.00 86.56 73 TYR A C 1
ATOM 543 O O . TYR A 1 73 ? 7.831 -4.193 -14.401 1.00 86.56 73 TYR A O 1
ATOM 551 N N . ARG A 1 74 ? 8.184 -5.880 -12.965 1.00 86.44 74 ARG A N 1
ATOM 552 C CA . ARG A 1 74 ? 9.096 -6.610 -13.851 1.00 86.44 74 ARG A CA 1
ATOM 553 C C . ARG A 1 74 ? 8.456 -6.921 -15.207 1.00 86.44 74 ARG A C 1
ATOM 555 O O . ARG A 1 74 ? 9.092 -6.723 -16.233 1.00 86.44 74 ARG A O 1
ATOM 562 N N . LEU A 1 75 ? 7.206 -7.383 -15.219 1.00 85.69 75 LEU A N 1
ATOM 563 C CA . LEU A 1 75 ? 6.477 -7.650 -16.466 1.00 85.69 75 LEU A CA 1
ATOM 564 C C . LEU A 1 75 ? 6.245 -6.367 -17.283 1.00 85.69 75 LEU A C 1
ATOM 566 O O . LEU A 1 75 ? 6.327 -6.384 -18.512 1.00 85.69 75 LEU A O 1
ATOM 570 N N . ALA A 1 76 ? 5.965 -5.247 -16.614 1.00 85.31 76 ALA A N 1
ATOM 571 C CA . ALA A 1 76 ? 5.826 -3.946 -17.264 1.00 85.31 76 ALA A CA 1
ATOM 572 C C . ALA A 1 76 ? 7.163 -3.436 -17.829 1.00 85.31 76 ALA A C 1
ATOM 574 O O . ALA A 1 76 ? 7.188 -2.812 -18.889 1.00 85.31 76 ALA A O 1
ATOM 575 N N . ASP A 1 77 ? 8.270 -3.726 -17.149 1.00 83.62 77 ASP A N 1
ATOM 576 C CA . ASP A 1 77 ? 9.620 -3.340 -17.559 1.00 83.62 77 ASP A CA 1
ATOM 577 C C . ASP A 1 77 ? 10.115 -4.157 -18.756 1.00 83.62 77 ASP A C 1
ATOM 579 O O . ASP A 1 77 ? 10.639 -3.598 -19.714 1.00 83.62 77 ASP A O 1
ATOM 583 N N . GLU A 1 78 ? 9.847 -5.465 -18.764 1.00 82.00 78 GLU A N 1
ATOM 584 C CA . GLU A 1 78 ? 10.159 -6.346 -19.895 1.00 82.00 78 GLU A CA 1
ATOM 585 C C . GLU A 1 78 ? 9.341 -5.997 -21.157 1.00 82.00 78 GLU A C 1
ATOM 587 O O . GLU A 1 78 ? 9.828 -6.170 -22.273 1.00 82.00 78 GLU A O 1
ATOM 592 N N . SER A 1 79 ? 8.106 -5.501 -21.005 1.00 78.81 79 SER A N 1
ATOM 593 C CA . SER A 1 79 ? 7.210 -5.197 -22.135 1.00 78.81 79 SER A CA 1
ATOM 594 C C . SER A 1 79 ? 7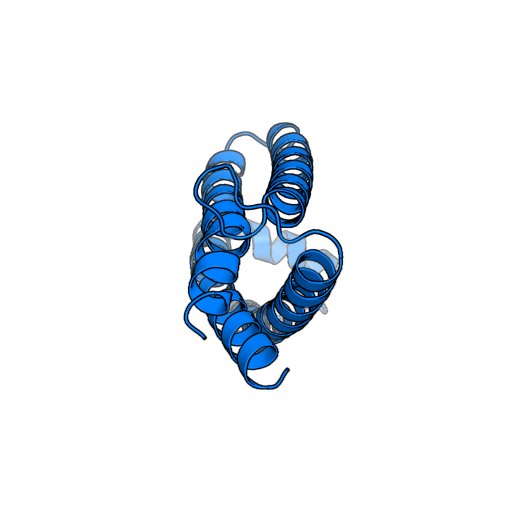.336 -3.772 -22.679 1.00 78.81 79 SER A C 1
ATOM 596 O O . SER A 1 79 ? 7.170 -3.559 -23.880 1.00 78.81 79 SER A O 1
ATOM 598 N N . SER A 1 80 ? 7.605 -2.787 -21.822 1.00 72.06 80 SER A N 1
ATOM 599 C CA . SER A 1 80 ? 7.723 -1.381 -22.213 1.00 72.06 80 SER A CA 1
ATOM 600 C C . SER A 1 80 ? 8.676 -0.638 -21.265 1.00 72.06 80 SER A C 1
ATOM 602 O O . SER A 1 80 ? 8.203 0.077 -20.371 1.00 72.06 80 SER A O 1
ATOM 604 N N . PRO A 1 81 ? 10.001 -0.739 -21.475 1.00 72.81 81 PRO A N 1
ATOM 605 C CA . PRO A 1 81 ? 11.009 -0.035 -20.684 1.00 72.81 81 PRO A CA 1
ATOM 606 C C . PRO A 1 81 ? 11.044 1.450 -21.076 1.00 72.81 81 PRO A C 1
ATOM 608 O O . PRO A 1 81 ? 11.929 1.918 -21.787 1.00 72.81 81 PRO A O 1
ATOM 611 N N . ASN A 1 82 ? 10.027 2.197 -20.653 1.00 76.19 82 ASN A N 1
ATOM 612 C CA . ASN A 1 82 ? 9.915 3.633 -20.881 1.00 76.19 82 ASN A CA 1
ATOM 613 C C . ASN A 1 82 ? 9.982 4.358 -19.539 1.00 76.19 82 ASN A C 1
ATOM 615 O O . ASN A 1 82 ? 9.043 4.285 -18.745 1.00 76.19 82 ASN A O 1
ATOM 619 N N . ALA A 1 83 ? 11.064 5.097 -19.304 1.00 75.81 83 ALA A N 1
ATOM 620 C CA . ALA A 1 83 ? 11.181 5.971 -18.143 1.00 75.81 83 ALA A CA 1
ATOM 621 C C . ALA A 1 83 ? 10.259 7.196 -18.282 1.00 75.81 83 ALA A C 1
ATOM 623 O O . ALA A 1 83 ? 10.092 7.751 -19.369 1.00 75.81 83 ALA A O 1
ATOM 624 N N . GLY A 1 84 ? 9.668 7.649 -17.175 1.00 71.56 84 GLY A N 1
ATOM 625 C CA . GLY A 1 84 ? 8.784 8.818 -17.170 1.00 71.56 84 GLY A CA 1
ATOM 626 C C . GLY A 1 84 ? 8.272 9.182 -15.777 1.00 71.56 84 GLY A C 1
ATOM 627 O O . GLY A 1 84 ? 8.301 8.366 -14.859 1.00 71.56 84 GLY A O 1
ATOM 628 N N . LEU A 1 85 ? 7.827 10.434 -15.598 1.00 70.62 85 LEU A N 1
ATOM 629 C CA . LEU A 1 85 ? 7.359 10.997 -14.312 1.00 70.62 85 LEU A CA 1
ATOM 630 C C . LEU A 1 85 ? 8.363 10.875 -13.142 1.00 70.62 85 LEU A C 1
ATOM 632 O O . LEU A 1 85 ? 7.964 10.908 -11.981 1.00 70.62 85 LEU A O 1
ATOM 636 N N . GLY A 1 86 ? 9.662 10.729 -13.421 1.00 66.31 86 GLY A N 1
ATOM 637 C CA . GLY A 1 86 ? 10.685 10.483 -12.394 1.00 66.31 86 GLY A CA 1
ATOM 638 C C . GLY A 1 86 ? 10.733 9.037 -11.879 1.00 66.31 86 GLY A C 1
ATOM 639 O O . GLY A 1 86 ? 11.403 8.771 -10.887 1.00 66.31 86 GLY A O 1
ATOM 640 N N . SER A 1 87 ? 10.034 8.113 -12.542 1.00 77.00 87 SER A N 1
ATOM 641 C CA . SER A 1 87 ? 10.093 6.664 -12.315 1.00 77.00 87 SER A CA 1
ATOM 642 C C . SER A 1 87 ? 10.803 5.962 -13.480 1.00 77.00 87 SER A C 1
ATOM 644 O O . SER A 1 87 ? 10.824 6.476 -14.604 1.00 77.00 87 SER A O 1
ATOM 646 N N . SER A 1 88 ? 11.358 4.774 -13.231 1.00 76.56 88 SER A N 1
ATOM 647 C CA . SER A 1 88 ? 11.985 3.941 -14.267 1.00 76.56 88 SER A CA 1
ATOM 648 C C . SER A 1 88 ? 10.980 3.326 -15.248 1.00 76.56 88 SER A C 1
ATOM 650 O O . SER A 1 88 ? 11.374 2.985 -16.357 1.00 76.56 88 SER A O 1
ATOM 652 N N . ASN A 1 89 ? 9.690 3.242 -14.890 1.00 82.50 89 ASN A N 1
ATOM 653 C CA . ASN A 1 89 ? 8.644 2.709 -15.763 1.00 82.50 89 ASN A CA 1
ATOM 654 C C . ASN A 1 89 ? 7.346 3.530 -15.682 1.00 82.50 89 ASN A C 1
ATOM 656 O O . ASN A 1 89 ? 6.553 3.395 -14.749 1.00 82.50 89 ASN A O 1
ATOM 660 N N . PHE A 1 90 ? 7.104 4.345 -16.710 1.00 82.06 90 PHE A N 1
ATOM 661 C CA . PHE A 1 90 ? 5.953 5.239 -16.798 1.00 82.06 90 PHE A CA 1
ATOM 662 C C . PHE A 1 90 ? 4.615 4.495 -16.747 1.00 82.06 90 PHE A C 1
ATOM 664 O O . PHE A 1 90 ? 3.709 4.914 -16.029 1.00 82.06 90 PHE A O 1
ATOM 671 N N . THR A 1 91 ? 4.482 3.398 -17.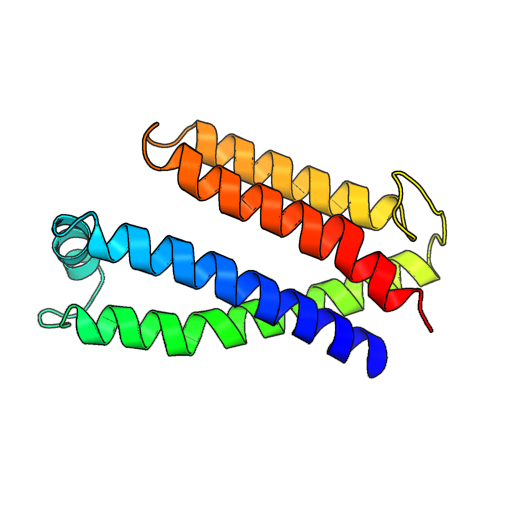497 1.00 84.56 91 THR A N 1
ATOM 672 C CA . THR A 1 91 ? 3.223 2.648 -17.616 1.00 84.56 91 THR A CA 1
ATOM 673 C C . THR A 1 91 ? 2.808 2.063 -16.271 1.00 84.56 91 THR A C 1
ATOM 675 O O . THR A 1 91 ? 1.650 2.186 -15.866 1.00 84.56 91 THR A O 1
ATOM 678 N N . PHE A 1 92 ? 3.761 1.474 -15.549 1.00 85.94 92 PHE A N 1
ATOM 679 C CA . PHE A 1 92 ? 3.518 0.932 -14.219 1.00 85.94 92 PHE A CA 1
ATOM 680 C C . PHE A 1 92 ? 3.126 2.030 -13.223 1.00 85.94 92 PHE A C 1
ATOM 682 O O . PHE A 1 92 ? 2.102 1.918 -12.546 1.00 85.94 92 PHE A O 1
ATOM 689 N N . THR A 1 93 ? 3.884 3.126 -13.173 1.00 86.12 93 THR A N 1
ATOM 690 C CA . THR A 1 93 ? 3.594 4.249 -12.272 1.00 86.12 93 THR A CA 1
ATOM 691 C C . THR A 1 93 ? 2.242 4.885 -12.577 1.00 86.12 93 THR A C 1
ATOM 693 O O . THR A 1 93 ? 1.485 5.180 -11.653 1.00 86.12 93 THR A O 1
ATOM 696 N N . LEU A 1 94 ? 1.878 5.023 -13.854 1.00 87.31 94 LEU A N 1
ATOM 697 C CA . LEU A 1 94 ? 0.568 5.522 -14.261 1.00 87.31 94 LEU A CA 1
ATOM 698 C C . LEU A 1 94 ? -0.561 4.599 -13.785 1.00 87.31 94 LEU A C 1
ATOM 700 O O . LEU A 1 94 ? -1.547 5.086 -13.236 1.00 87.31 94 LEU A O 1
ATOM 704 N N . ALA A 1 95 ? -0.410 3.278 -13.924 1.00 88.00 95 ALA A N 1
ATOM 705 C CA . ALA A 1 95 ? -1.401 2.317 -13.441 1.00 88.00 95 ALA A CA 1
ATOM 706 C C . ALA A 1 95 ? -1.607 2.425 -11.920 1.00 88.00 95 ALA A C 1
ATOM 708 O O . ALA A 1 95 ? -2.745 2.449 -11.440 1.00 88.00 95 ALA A O 1
ATOM 709 N N . ILE A 1 96 ? -0.517 2.569 -11.161 1.00 90.38 96 ILE A N 1
ATOM 710 C CA . ILE A 1 96 ? -0.571 2.769 -9.708 1.00 90.38 96 ILE A CA 1
ATOM 711 C C . ILE A 1 96 ? -1.234 4.094 -9.343 1.00 90.38 96 ILE A C 1
ATOM 713 O O . ILE A 1 96 ? -2.043 4.140 -8.413 1.00 90.38 96 ILE A O 1
ATOM 717 N N . LEU A 1 97 ? -0.950 5.166 -10.078 1.00 89.69 97 LEU A N 1
ATOM 718 C CA . LEU A 1 97 ? -1.592 6.460 -9.867 1.00 89.69 97 LEU A CA 1
ATOM 719 C C . LEU A 1 97 ? -3.083 6.426 -10.188 1.00 89.69 97 LEU A C 1
ATOM 721 O O . LEU A 1 97 ? -3.871 6.943 -9.400 1.00 89.69 97 LEU A O 1
ATOM 725 N N . CYS A 1 98 ? -3.494 5.770 -11.274 1.00 90.12 98 CYS A N 1
ATOM 726 C CA . CYS A 1 98 ? -4.906 5.572 -11.597 1.00 90.12 98 CYS A CA 1
ATOM 727 C C . CYS A 1 98 ? -5.623 4.787 -10.493 1.00 90.12 98 CYS A C 1
ATOM 729 O O . CYS A 1 98 ? -6.685 5.207 -10.032 1.00 90.12 98 CYS A O 1
ATOM 731 N N . PHE A 1 99 ? -5.024 3.694 -10.012 1.00 88.50 99 PHE A N 1
ATOM 732 C CA . PHE A 1 99 ? -5.568 2.935 -8.886 1.00 88.50 99 PHE A CA 1
ATOM 733 C C . PHE A 1 99 ? -5.677 3.801 -7.622 1.00 88.50 99 PHE A C 1
ATOM 735 O O . PHE A 1 99 ? -6.723 3.838 -6.973 1.00 88.50 99 PHE A O 1
ATOM 742 N N . THR A 1 100 ? -4.634 4.572 -7.310 1.00 87.88 100 THR A N 1
ATOM 743 C CA . THR A 1 100 ? -4.624 5.483 -6.158 1.00 87.88 100 THR A CA 1
ATOM 744 C C . THR A 1 100 ? -5.692 6.568 -6.285 1.00 87.88 100 THR A C 1
ATOM 746 O O . THR A 1 100 ? -6.366 6.879 -5.304 1.00 87.88 100 THR A O 1
ATOM 749 N N . ALA A 1 101 ? -5.889 7.128 -7.479 1.00 87.69 101 ALA A N 1
ATOM 750 C CA . ALA A 1 101 ? -6.898 8.147 -7.743 1.00 87.69 101 ALA A CA 1
ATOM 751 C C . ALA A 1 101 ? -8.315 7.592 -7.548 1.00 87.69 101 ALA A C 1
ATOM 753 O O . ALA A 1 101 ? -9.141 8.248 -6.916 1.00 87.69 101 ALA A O 1
ATOM 754 N N . LEU A 1 102 ? -8.581 6.363 -8.006 1.00 89.25 102 LEU A N 1
ATOM 755 C CA . LEU A 1 102 ? -9.859 5.681 -7.779 1.00 89.25 102 LEU A CA 1
ATOM 756 C C . LEU A 1 102 ? -10.121 5.446 -6.287 1.00 89.25 102 LEU A C 1
ATOM 758 O O . LEU A 1 102 ? -11.201 5.769 -5.793 1.00 89.25 102 LEU A O 1
ATOM 762 N N . VAL A 1 103 ? -9.129 4.941 -5.548 1.00 85.62 103 VAL A N 1
ATOM 763 C CA . VAL A 1 103 ? -9.250 4.735 -4.094 1.00 85.62 103 VAL A CA 1
ATOM 764 C C . VAL A 1 103 ? -9.462 6.066 -3.372 1.00 85.62 103 VAL A C 1
ATOM 766 O O . VAL A 1 103 ? -10.336 6.172 -2.512 1.00 85.62 103 VAL A O 1
ATOM 769 N N . THR A 1 104 ? -8.717 7.103 -3.753 1.00 85.19 104 THR A N 1
ATOM 770 C CA . THR A 1 104 ? -8.873 8.461 -3.214 1.00 85.19 104 THR A CA 1
ATOM 771 C C . THR A 1 104 ? -10.273 9.006 -3.477 1.00 85.19 104 THR A C 1
ATOM 773 O O . THR A 1 104 ? -10.895 9.549 -2.567 1.00 85.19 104 THR A O 1
ATOM 776 N N . LEU A 1 105 ? -10.810 8.819 -4.686 1.00 86.25 105 LEU A N 1
ATOM 777 C CA . LEU A 1 105 ? -12.163 9.244 -5.035 1.00 86.25 105 LEU A CA 1
ATOM 778 C C . LEU A 1 105 ? -13.205 8.561 -4.141 1.00 86.25 105 LEU A C 1
ATOM 780 O O . LEU A 1 105 ? -14.058 9.240 -3.576 1.00 86.25 105 LEU A O 1
ATOM 784 N N . ILE A 1 106 ? -13.098 7.244 -3.941 1.00 84.44 106 ILE A N 1
ATOM 785 C CA . ILE A 1 106 ? -13.985 6.496 -3.037 1.00 84.44 106 ILE A CA 1
ATOM 786 C C . ILE A 1 106 ? -13.869 7.028 -1.602 1.00 84.44 106 ILE A C 1
ATOM 788 O O . ILE A 1 106 ? -14.883 7.229 -0.934 1.00 84.44 106 ILE A O 1
ATOM 792 N N . LEU A 1 107 ? -12.651 7.301 -1.125 1.00 82.50 107 LEU A N 1
ATOM 793 C CA . LEU A 1 107 ? -12.425 7.854 0.212 1.00 82.50 107 LEU A CA 1
ATOM 794 C C . LEU A 1 107 ? -13.047 9.242 0.384 1.00 82.50 107 LEU A C 1
ATOM 796 O O . LEU A 1 107 ? -13.615 9.514 1.440 1.00 82.50 107 LEU A O 1
ATOM 800 N N . LEU A 1 108 ? -12.985 10.100 -0.637 1.00 82.25 108 LEU A N 1
ATOM 801 C CA . LEU A 1 108 ? -13.594 11.433 -0.617 1.00 82.25 108 LEU A CA 1
ATOM 802 C C . LEU A 1 108 ? -15.127 11.384 -0.529 1.00 82.25 108 LEU A C 1
ATOM 804 O O . LEU A 1 108 ? -15.730 12.300 0.030 1.00 82.25 108 LEU A O 1
ATOM 808 N N . LEU A 1 109 ? -15.752 10.309 -1.018 1.00 83.00 109 LEU A N 1
ATOM 809 C CA . LEU A 1 109 ? -17.191 10.063 -0.868 1.00 83.00 109 LEU A CA 1
ATOM 810 C C . LEU A 1 109 ? -17.569 9.591 0.553 1.00 83.00 109 LEU A C 1
ATOM 812 O O . LEU A 1 109 ? -18.747 9.586 0.914 1.00 83.00 109 LEU A O 1
ATOM 816 N N . ILE A 1 110 ? -16.589 9.219 1.385 1.00 78.81 110 ILE A N 1
ATOM 817 C CA . ILE A 1 110 ? -16.777 8.778 2.774 1.00 78.81 110 ILE A CA 1
ATOM 818 C C . ILE A 1 110 ? -16.629 9.974 3.744 1.00 78.81 110 ILE A C 1
ATOM 820 O O . ILE A 1 110 ? -16.126 11.050 3.433 1.00 78.81 110 ILE A O 1
ATOM 824 N N . ARG A 1 111 ? -17.122 9.805 4.975 1.00 69.06 111 ARG A N 1
ATOM 825 C CA . ARG A 1 111 ? -17.168 10.798 6.066 1.00 69.06 111 ARG A CA 1
ATOM 826 C C . ARG A 1 111 ? -15.863 11.619 6.211 1.00 69.06 111 ARG A C 1
ATOM 828 O O . ARG A 1 111 ? -14.825 11.069 6.579 1.00 69.06 111 ARG A O 1
ATOM 835 N N . LYS A 1 112 ? -15.965 12.956 6.085 1.00 71.94 112 LYS A N 1
ATOM 836 C CA . LYS A 1 112 ? -14.862 13.956 6.048 1.00 71.94 112 LYS A CA 1
ATOM 837 C C . LYS A 1 112 ? -13.709 13.771 7.049 1.00 71.94 112 LYS A C 1
ATOM 839 O O . LYS A 1 112 ? -12.577 14.123 6.750 1.00 71.94 112 LYS A O 1
ATOM 844 N N . ARG A 1 113 ? -13.960 13.228 8.247 1.00 69.31 113 ARG A N 1
ATOM 845 C CA . ARG A 1 113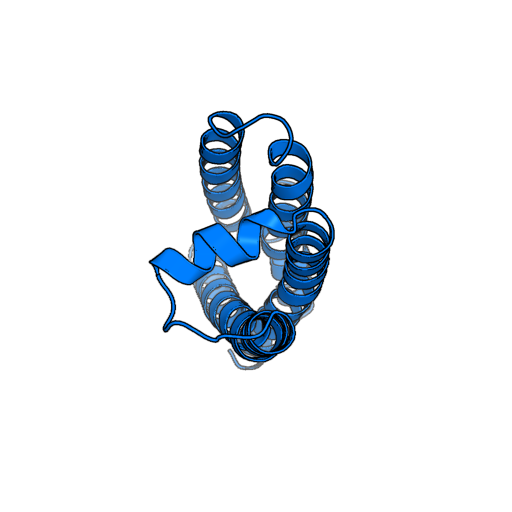 ? -12.918 13.065 9.281 1.00 69.31 113 ARG A CA 1
ATOM 846 C C . ARG A 1 113 ? -11.956 11.901 9.011 1.00 69.31 113 ARG A C 1
ATOM 848 O O . ARG A 1 113 ? -10.823 11.954 9.465 1.00 69.31 113 ARG A O 1
ATOM 855 N N . LEU A 1 114 ? -12.398 10.852 8.312 1.00 70.31 114 LEU A N 1
ATOM 856 C CA . LEU A 1 114 ? -11.535 9.717 7.943 1.00 70.31 114 LEU A CA 1
ATOM 857 C C . LEU A 1 114 ? -10.753 9.979 6.650 1.00 70.31 114 LEU A C 1
ATOM 859 O O . LEU A 1 114 ? -9.748 9.319 6.409 1.00 70.31 114 LEU A O 1
ATOM 863 N N . VAL A 1 115 ? -11.181 10.977 5.872 1.00 77.12 115 VAL A N 1
ATOM 864 C CA . VAL A 1 115 ? -10.560 11.368 4.603 1.00 77.12 115 VAL A CA 1
ATOM 865 C C . VAL A 1 115 ? -9.094 11.738 4.794 1.00 77.12 115 VAL A C 1
ATOM 867 O O . VAL A 1 115 ? -8.264 11.226 4.065 1.00 77.12 115 VAL A O 1
ATOM 870 N N . TRP A 1 116 ? -8.741 12.543 5.802 1.00 82.56 116 TRP A N 1
ATOM 871 C CA . TRP A 1 116 ? -7.345 12.955 6.020 1.00 82.56 116 TRP A CA 1
ATOM 872 C C . TRP A 1 116 ? -6.396 11.782 6.279 1.00 82.56 116 TRP A C 1
ATOM 874 O O . TRP A 1 116 ? -5.303 11.735 5.726 1.00 82.56 116 TRP A O 1
ATOM 884 N N . LEU A 1 117 ? -6.829 10.808 7.080 1.00 83.94 117 LEU A N 1
ATOM 885 C CA . LEU A 1 117 ? -6.035 9.613 7.368 1.00 83.94 117 LEU A CA 1
ATOM 886 C C . LEU A 1 117 ? -5.933 8.695 6.144 1.00 83.94 117 LEU A C 1
ATOM 888 O O . LEU A 1 117 ? -4.867 8.149 5.879 1.00 83.94 117 LEU A O 1
ATOM 892 N N . GLY A 1 118 ? -7.020 8.570 5.377 1.00 83.56 118 GLY A N 1
ATOM 893 C CA . GLY A 1 118 ? -7.014 7.865 4.096 1.00 83.56 118 GLY A CA 1
ATOM 894 C C . GLY A 1 118 ? -6.138 8.552 3.043 1.00 83.56 118 GLY A C 1
ATOM 895 O O . GLY A 1 118 ? -5.447 7.885 2.283 1.00 83.56 118 GLY A O 1
ATOM 896 N N . LEU A 1 119 ? -6.090 9.885 3.031 1.00 86.69 119 LEU A N 1
ATOM 897 C CA . LEU A 1 119 ? -5.210 10.641 2.143 1.00 86.69 119 LEU A CA 1
ATOM 898 C C . LEU A 1 119 ? -3.743 10.344 2.452 1.00 86.69 119 LEU A C 1
ATOM 900 O O . LEU A 1 119 ? -2.989 10.041 1.535 1.00 86.69 119 LEU A O 1
ATOM 904 N N . ILE A 1 120 ? -3.351 10.322 3.729 1.00 88.38 120 ILE A N 1
ATOM 905 C CA . ILE A 1 120 ? -1.979 9.966 4.127 1.00 88.38 120 ILE A CA 1
ATOM 906 C C . ILE A 1 120 ? -1.600 8.573 3.606 1.00 88.38 120 ILE A C 1
ATOM 908 O O . ILE A 1 120 ? -0.534 8.416 3.012 1.00 88.38 120 ILE A O 1
ATOM 912 N N . THR A 1 121 ? -2.468 7.569 3.775 1.00 88.69 121 THR A N 1
ATOM 913 C CA . THR A 1 121 ? -2.174 6.209 3.297 1.00 88.69 121 THR A CA 1
ATOM 914 C C . THR A 1 121 ? -2.142 6.121 1.772 1.00 88.69 121 THR A C 1
ATOM 916 O O . THR A 1 121 ? -1.268 5.452 1.233 1.00 88.69 121 THR A O 1
ATOM 919 N N . THR A 1 122 ? -3.035 6.810 1.058 1.00 90.00 122 THR A N 1
ATOM 920 C CA . THR A 1 122 ? -3.025 6.828 -0.419 1.00 90.00 122 THR A CA 1
ATOM 921 C C . THR A 1 122 ? -1.805 7.537 -1.002 1.00 90.00 122 THR A C 1
ATOM 923 O O . THR A 1 122 ? -1.205 7.030 -1.946 1.00 90.00 122 THR A O 1
ATOM 926 N N . ILE A 1 123 ? -1.382 8.660 -0.416 1.00 91.81 123 ILE A N 1
ATOM 927 C CA . ILE A 1 123 ? -0.169 9.375 -0.832 1.00 91.81 123 ILE A CA 1
ATOM 928 C C . ILE A 1 123 ? 1.061 8.498 -0.586 1.00 91.81 123 ILE A C 1
ATOM 930 O O . ILE A 1 123 ? 1.906 8.363 -1.470 1.00 91.81 123 ILE A O 1
ATOM 934 N N . ALA A 1 124 ? 1.139 7.854 0.583 1.00 93.12 124 ALA A N 1
ATOM 935 C CA . ALA A 1 124 ? 2.207 6.911 0.888 1.00 93.12 124 ALA A CA 1
ATOM 936 C C . ALA A 1 124 ? 2.229 5.733 -0.094 1.00 93.12 124 ALA A C 1
ATOM 938 O O . ALA A 1 124 ? 3.289 5.383 -0.603 1.00 93.12 124 ALA A O 1
ATOM 939 N N . PHE A 1 125 ? 1.067 5.160 -0.407 1.00 92.75 125 PHE A N 1
ATOM 940 C CA . PHE A 1 125 ? 0.941 4.074 -1.375 1.00 92.75 125 PHE A CA 1
ATOM 941 C C . PHE A 1 125 ? 1.452 4.487 -2.760 1.00 92.75 125 PHE A C 1
ATOM 943 O O . PHE A 1 125 ? 2.277 3.779 -3.340 1.00 92.75 125 PHE A O 1
ATOM 950 N N . ALA A 1 126 ? 1.020 5.647 -3.264 1.00 92.38 126 ALA A N 1
ATOM 951 C CA . ALA A 1 126 ? 1.492 6.171 -4.539 1.00 92.38 126 ALA A CA 1
ATOM 952 C C . ALA A 1 126 ? 3.004 6.401 -4.529 1.00 92.38 126 ALA A C 1
ATOM 954 O O . ALA A 1 126 ? 3.677 5.959 -5.450 1.00 92.38 126 ALA A O 1
ATOM 955 N N . GLY A 1 127 ? 3.557 7.025 -3.487 1.00 92.00 127 GLY A N 1
ATOM 956 C CA . GLY A 1 127 ? 5.000 7.253 -3.382 1.00 92.00 127 GLY A CA 1
ATOM 957 C C . GLY A 1 127 ? 5.808 5.952 -3.330 1.00 92.00 127 GLY A C 1
ATOM 958 O O . GLY A 1 127 ? 6.783 5.790 -4.064 1.00 92.00 127 GLY A O 1
ATOM 959 N N . ILE A 1 128 ? 5.381 5.001 -2.495 1.00 93.00 128 ILE A N 1
ATOM 960 C CA . ILE A 1 128 ? 6.091 3.737 -2.278 1.00 93.00 128 ILE A CA 1
ATOM 961 C C . ILE A 1 128 ? 6.025 2.856 -3.522 1.00 93.00 128 ILE A C 1
ATOM 963 O O . ILE A 1 128 ? 7.055 2.414 -4.020 1.00 93.00 128 ILE A O 1
ATOM 967 N N . PHE A 1 129 ? 4.834 2.581 -4.044 1.00 91.12 129 PHE A N 1
ATOM 968 C CA . PHE A 1 129 ? 4.721 1.651 -5.162 1.00 91.12 129 PHE A CA 1
ATOM 969 C C . PHE A 1 129 ? 4.916 2.334 -6.514 1.00 91.12 129 PHE A C 1
ATOM 971 O O . PHE A 1 129 ? 5.446 1.713 -7.424 1.00 91.12 129 PHE A O 1
ATOM 978 N N . GLY A 1 130 ? 4.538 3.604 -6.659 1.00 88.88 130 GLY A N 1
ATOM 979 C CA . GLY A 1 130 ? 4.666 4.336 -7.918 1.00 88.88 130 GLY A CA 1
ATOM 980 C C . GLY A 1 130 ? 6.079 4.840 -8.206 1.00 88.88 130 GLY A C 1
ATOM 981 O O . GLY A 1 130 ? 6.443 4.927 -9.372 1.00 88.88 130 GLY A O 1
ATOM 982 N N . TRP A 1 131 ? 6.890 5.146 -7.187 1.00 90.94 131 TRP A N 1
ATOM 983 C CA . TRP A 1 131 ? 8.254 5.659 -7.391 1.00 90.94 131 TRP A CA 1
ATOM 984 C C . TRP A 1 131 ? 9.321 4.827 -6.698 1.00 90.94 131 TRP A C 1
ATOM 986 O O . TRP A 1 131 ? 10.273 4.409 -7.354 1.00 90.94 131 TRP A O 1
ATOM 996 N N . LEU A 1 132 ? 9.174 4.563 -5.396 1.00 90.38 132 LEU A N 1
ATOM 997 C CA . LEU A 1 132 ? 10.220 3.880 -4.632 1.00 90.38 132 LEU A CA 1
ATOM 998 C C . LEU A 1 132 ? 10.458 2.452 -5.144 1.00 90.38 132 LEU A C 1
ATOM 1000 O O . LEU A 1 132 ? 11.609 2.055 -5.287 1.00 90.38 132 LEU A O 1
ATOM 1004 N N . LEU A 1 133 ? 9.400 1.697 -5.457 1.00 89.62 133 LEU A N 1
ATOM 1005 C CA . LEU A 1 133 ? 9.521 0.338 -5.990 1.00 89.62 133 LEU A CA 1
ATOM 1006 C C . LEU A 1 133 ? 10.239 0.321 -7.351 1.00 89.62 133 LEU A C 1
ATOM 1008 O O . LEU A 1 133 ? 11.243 -0.387 -7.446 1.00 89.62 133 LEU A O 1
ATOM 1012 N N . PRO A 1 134 ? 9.816 1.100 -8.369 1.00 85.31 134 PRO A N 1
ATOM 1013 C CA . PRO A 1 134 ? 10.547 1.224 -9.630 1.00 85.31 134 PRO A CA 1
ATOM 1014 C C . PRO A 1 134 ? 12.011 1.626 -9.438 1.00 85.31 134 PRO A C 1
ATOM 1016 O O . PRO A 1 134 ? 12.906 0.982 -9.980 1.00 85.31 134 PRO A O 1
ATOM 1019 N N . MET A 1 135 ? 12.264 2.633 -8.597 1.00 86.06 135 MET A N 1
ATOM 1020 C CA . MET A 1 135 ? 13.612 3.121 -8.316 1.00 86.06 135 MET A CA 1
ATOM 1021 C C . MET A 1 135 ? 14.487 2.035 -7.683 1.00 86.06 135 MET A C 1
ATOM 1023 O O . MET A 1 135 ? 15.589 1.789 -8.148 1.00 86.06 135 MET A O 1
ATOM 1027 N N . LEU A 1 136 ? 14.011 1.336 -6.654 1.00 85.12 136 LEU A N 1
ATOM 1028 C CA . LEU A 1 136 ? 14.768 0.245 -6.031 1.00 85.12 136 LEU A CA 1
ATOM 1029 C C . LEU A 1 136 ? 14.953 -0.947 -6.978 1.00 85.12 136 LEU A C 1
ATOM 1031 O O . LEU A 1 136 ? 15.955 -1.657 -6.904 1.00 85.12 136 LEU A O 1
ATOM 1035 N N . ALA A 1 137 ? 13.991 -1.185 -7.868 1.00 83.19 137 ALA A N 1
ATOM 1036 C CA . ALA A 1 137 ? 14.075 -2.247 -8.854 1.00 83.19 137 ALA A CA 1
ATOM 1037 C C . ALA A 1 137 ? 15.073 -1.936 -9.978 1.00 83.19 137 ALA A C 1
ATOM 1039 O O . ALA A 1 137 ? 15.650 -2.877 -10.516 1.00 83.19 137 ALA A O 1
ATOM 1040 N N . SER A 1 138 ? 15.307 -0.660 -10.296 1.00 76.69 138 SER A N 1
ATOM 1041 C CA . SER A 1 138 ? 16.244 -0.233 -11.340 1.00 76.69 138 SER A CA 1
ATOM 1042 C C . SER A 1 138 ? 17.702 -0.138 -10.879 1.00 76.69 138 SER A C 1
ATOM 1044 O O . SER A 1 138 ? 18.581 0.030 -11.712 1.00 76.69 138 SER A O 1
ATOM 1046 N N . TRP A 1 139 ? 17.991 -0.219 -9.574 1.00 67.94 139 TRP A N 1
ATOM 1047 C CA . TRP A 1 139 ? 19.360 -0.206 -9.015 1.00 67.94 139 TRP A CA 1
ATOM 1048 C C . TRP A 1 139 ? 20.089 -1.558 -9.153 1.00 67.94 139 TRP A C 1
ATOM 1050 O O . TRP A 1 139 ? 20.934 -1.915 -8.332 1.00 67.94 139 TRP A O 1
ATOM 1060 N N . ARG A 1 140 ? 19.729 -2.338 -10.167 1.00 58.06 140 ARG A N 1
ATOM 1061 C CA . ARG A 1 140 ? 20.290 -3.656 -10.471 1.00 58.06 140 ARG A CA 1
ATOM 1062 C C . ARG A 1 140 ? 21.149 -3.567 -11.713 1.00 58.06 140 ARG A C 1
ATOM 1064 O O . ARG A 1 140 ? 22.139 -4.323 -11.757 1.00 58.06 140 ARG A O 1
#

Sequence (140 aa):
MLTDILVGVICGLLMATIFLGVGIYILASKRDIYDRLGKFLPQGLSPGAVMLFLVIVVPPSWALFGVIAGLLYRLADESSPNAGLGSSNFTFTLAILCFTALVTLILLLIRKRLVWLGLITTIAFAGIFGWLLPMLASWR

Foldseek 3Di:
DVLLLVLLLVLLQVLLVLVLVLVVCVLVVDVCVVVVVCVVDPPPQDSVNVNVCSVVPSSVVSSVVSNVLSVVLVVQCVVDQDDDPQFRGPVSLVVLVVVLVVQLVVLVVDDPVCSVSSVSSSVSSSCSSNHVSRVSSVVD

Secondary structure (DSSP, 8-state):
-HHHHHHHHHHHHHHHHHHHHHHHHHHHH-THHHHHHTTTS-TT--HHHHHHHHHHHHHHHHHHHHHHHHHHHHHHHHH----BTTBS-HHHHHHHHHHHHHHHHHHHTS-HHHHHHHHHHHHHHHHIIIIIHHHHHH--